Protein AF-A0A6G1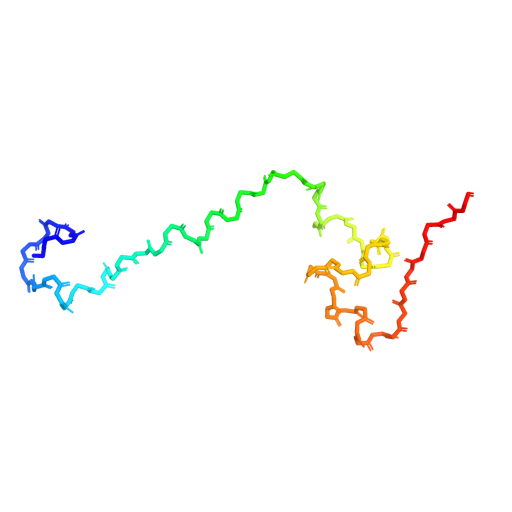H0V6-F1 (afdb_monomer)

Radius of gyration: 20.62 Å; Cα contacts (8 Å, |Δi|>4): 41; chains: 1; bounding box: 37×25×56 Å

Foldseek 3Di:
DVVPPDPDDDPVPPPPVPPPPPPPPPPPDDPPPVPDDLLRDQDCPPPVCVVVCVVVVDHHHDDD

Sequence (64 aa):
CYNCNKPGHFARDCRQGRSRVLSTMTKAENPPHTWMSWTACYDNNCLVHLSDKQGSGYYPSKPR

Secondary structure (DSSP, 8-state):
-TTT--SSS-GGG-SS----S-------SS--TTSS-TTT---TT-TTTHHHHHHH--------

pLDDT: mean 72.55, std 11.36, range [49.0, 89.38]

Solvent-accessible surface area (backbone atoms only — not comparable to full-atom values): 4426 Å² total; per-residue (Å²): 38,87,79,73,76,43,83,95,46,50,57,91,68,37,86,76,55,81,74,66,95,76,73,76,75,65,92,71,91,73,78,72,76,86,78,53,53,64,76,72,43,55,58,80,82,36,79,92,38,33,66,62,31,67,73,66,74,55,77,45,68,77,84,130

Nearest PDB structures (foldseek):
  5wvi-assembly1_S  TM=2.897E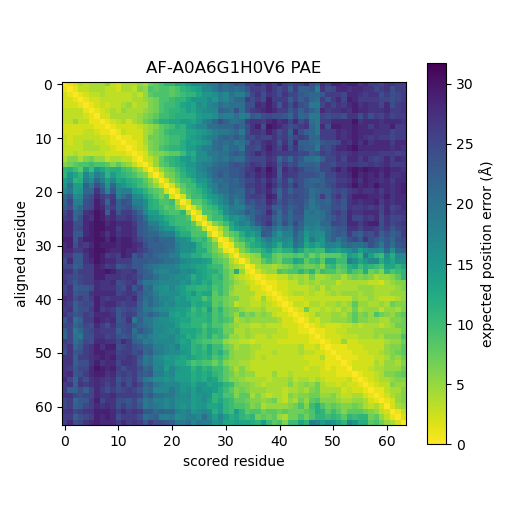-01  e=8.603E+00  Saccharomyces cerevisiae S288C

Organism: NCBI:txid1176131

Mean predicted aligned error: 15.27 Å

InterPro domains:
  IPR001878 Zinc finger, CCHC-type [PF00098] (1-16)
  IPR001878 Zinc finger, CCHC-type [PS50158] (1-16)
  IPR001878 Zinc finger, CCHC-type [SM00343] (1-16)
  IPR005159 WCCH motif [PF03716] (36-60)
  IPR036875 Zinc finger, CCHC-type superfamily [SSF57756] (1-20)

Structure (mmCIF, N/CA/C/O backbone):
data_AF-A0A6G1H0V6-F1
#
_entry.id   AF-A0A6G1H0V6-F1
#
loop_
_atom_site.group_PDB
_atom_site.id
_atom_site.type_symbol
_atom_site.label_atom_id
_atom_site.label_alt_id
_atom_site.label_comp_id
_atom_site.label_asym_id
_atom_site.label_entity_id
_atom_site.label_seq_id
_atom_site.pdbx_PDB_ins_code
_atom_site.Cartn_x
_atom_site.Cartn_y
_atom_site.Cartn_z
_atom_site.occupancy
_atom_site.B_iso_or_equiv
_atom_site.auth_seq_id
_atom_site.auth_comp_id
_atom_site.auth_asym_id
_atom_site.auth_atom_id
_atom_site.pdbx_PDB_model_num
ATOM 1 N N . CYS A 1 1 ? 16.489 -7.837 -29.699 1.00 77.38 1 CYS A N 1
ATOM 2 C CA . CYS A 1 1 ? 15.684 -7.107 -28.698 1.00 77.38 1 CYS A CA 1
ATOM 3 C C . CYS A 1 1 ? 16.389 -5.832 -28.251 1.00 77.38 1 CYS A C 1
ATOM 5 O O . CYS A 1 1 ? 17.382 -5.923 -27.543 1.00 77.38 1 CYS A O 1
ATOM 7 N N . TYR A 1 2 ? 15.880 -4.648 -28.602 1.00 76.50 2 TYR A N 1
ATOM 8 C CA . TYR A 1 2 ? 16.472 -3.376 -28.142 1.00 76.50 2 TYR A CA 1
ATOM 9 C C . TYR A 1 2 ? 16.188 -3.060 -26.661 1.00 76.50 2 TYR A C 1
ATOM 11 O O . TYR A 1 2 ? 16.844 -2.212 -26.079 1.00 76.50 2 TYR A O 1
ATOM 19 N N . ASN A 1 3 ? 15.230 -3.755 -26.035 1.00 74.19 3 ASN A N 1
ATOM 20 C CA . ASN A 1 3 ? 14.899 -3.577 -24.615 1.00 74.19 3 ASN A CA 1
ATOM 21 C C . ASN A 1 3 ? 15.799 -4.396 -23.664 1.00 74.19 3 ASN A C 1
ATOM 23 O O . ASN A 1 3 ? 15.848 -4.107 -22.477 1.00 74.19 3 ASN A O 1
ATOM 27 N N . CYS A 1 4 ? 16.479 -5.432 -24.160 1.00 82.00 4 CYS A N 1
ATOM 28 C CA . CYS A 1 4 ? 17.161 -6.444 -23.344 1.00 82.00 4 CYS A CA 1
ATOM 29 C C . CYS A 1 4 ? 18.490 -6.937 -23.944 1.00 82.00 4 CYS A C 1
ATOM 31 O O . CYS A 1 4 ? 19.118 -7.835 -23.391 1.00 82.00 4 CYS A O 1
ATO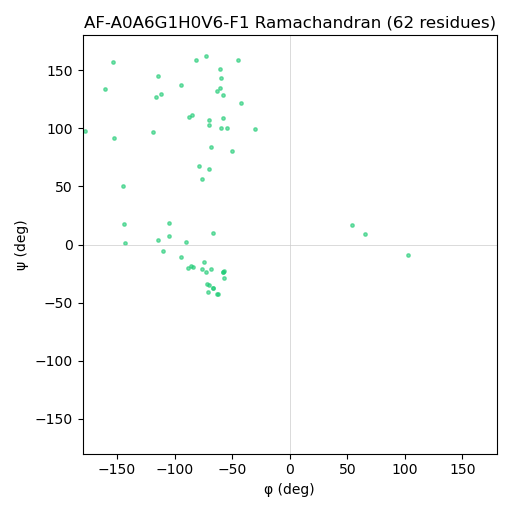M 33 N N . ASN A 1 5 ? 18.892 -6.384 -25.096 1.00 79.38 5 ASN A N 1
ATOM 34 C CA . ASN A 1 5 ? 20.121 -6.678 -25.846 1.00 79.38 5 ASN A CA 1
ATOM 35 C C . ASN A 1 5 ? 20.361 -8.154 -26.207 1.00 79.38 5 ASN A C 1
ATOM 37 O O . ASN A 1 5 ? 21.462 -8.530 -26.595 1.00 79.38 5 ASN A O 1
ATOM 41 N N . LYS A 1 6 ? 19.323 -8.997 -26.144 1.00 79.56 6 LYS A N 1
ATOM 42 C CA . LYS A 1 6 ? 19.397 -10.405 -26.551 1.00 79.56 6 LYS A CA 1
ATOM 43 C C . LYS A 1 6 ? 18.953 -10.600 -28.010 1.00 79.56 6 LYS A C 1
ATOM 45 O O . LYS A 1 6 ? 17.958 -9.985 -28.431 1.00 79.56 6 LYS A O 1
ATOM 50 N N . PRO A 1 7 ? 19.674 -11.421 -28.795 1.00 79.12 7 PRO A N 1
ATOM 51 C CA . PRO A 1 7 ? 19.231 -11.838 -30.122 1.00 79.12 7 PRO A CA 1
ATOM 52 C C . PRO A 1 7 ? 18.081 -12.855 -30.011 1.00 79.12 7 PRO A C 1
ATOM 54 O O . PRO A 1 7 ? 17.848 -13.429 -28.950 1.00 79.12 7 PRO A O 1
ATOM 57 N N . GLY A 1 8 ? 17.328 -13.051 -31.095 1.00 86.38 8 GLY A N 1
ATOM 58 C CA . GLY A 1 8 ? 16.261 -14.062 -31.173 1.00 86.38 8 GLY A CA 1
ATOM 59 C C . GLY A 1 8 ? 14.823 -13.546 -31.050 1.00 86.38 8 GLY A C 1
ATOM 60 O O . GLY A 1 8 ? 13.901 -14.298 -31.322 1.00 86.38 8 GLY A O 1
ATOM 61 N N . HIS A 1 9 ? 14.605 -12.275 -30.698 1.00 89.38 9 HIS A N 1
ATOM 62 C CA . HIS A 1 9 ? 13.270 -11.659 -30.728 1.00 89.38 9 HIS A CA 1
ATOM 63 C C . HIS A 1 9 ? 13.331 -10.132 -30.920 1.00 89.38 9 HIS A C 1
ATOM 65 O O . HIS A 1 9 ? 14.336 -9.471 -30.607 1.00 89.38 9 HIS A O 1
ATOM 71 N N . PHE A 1 10 ? 12.241 -9.546 -31.427 1.00 84.44 10 PHE A N 1
ATOM 72 C CA . PHE A 1 10 ? 12.092 -8.095 -31.597 1.00 84.44 10 PHE A CA 1
ATOM 73 C C . PHE A 1 10 ? 11.672 -7.409 -30.287 1.00 84.44 10 PHE A C 1
ATOM 75 O O . PHE A 1 10 ? 11.111 -8.033 -29.399 1.00 84.44 10 PHE A O 1
ATOM 82 N N . ALA A 1 11 ? 11.917 -6.098 -30.153 1.00 76.31 11 ALA A N 1
ATOM 83 C CA . ALA A 1 11 ? 11.584 -5.338 -28.934 1.00 76.31 11 ALA A CA 1
ATOM 84 C C . ALA A 1 11 ? 10.092 -5.407 -28.543 1.00 76.31 11 ALA A C 1
ATOM 86 O O . ALA A 1 11 ? 9.774 -5.343 -27.360 1.00 76.31 11 ALA A O 1
ATOM 87 N N . ARG A 1 12 ? 9.216 -5.575 -29.541 1.00 77.81 12 ARG A N 1
ATOM 88 C CA . ARG A 1 12 ? 7.764 -5.773 -29.405 1.00 77.81 12 ARG A CA 1
ATOM 89 C C . ARG A 1 12 ? 7.364 -7.159 -28.876 1.00 77.81 12 ARG A C 1
ATOM 91 O O . ARG A 1 12 ? 6.301 -7.290 -28.296 1.00 77.81 12 ARG A O 1
ATOM 98 N N . ASP A 1 13 ? 8.232 -8.152 -29.050 1.00 76.75 13 ASP A N 1
ATOM 99 C CA . ASP A 1 13 ? 8.041 -9.551 -28.636 1.00 76.75 13 ASP A CA 1
ATOM 100 C C . ASP A 1 13 ? 8.873 -9.884 -27.378 1.00 76.75 13 ASP A C 1
ATOM 102 O O . ASP A 1 13 ? 8.994 -11.019 -26.928 1.00 76.75 13 ASP A O 1
ATOM 106 N N . CYS A 1 14 ? 9.494 -8.862 -26.782 1.00 82.19 14 CYS A N 1
ATOM 107 C CA . CYS A 1 14 ? 10.295 -9.002 -25.580 1.00 82.19 14 CYS A CA 1
ATOM 108 C C . CYS A 1 14 ? 9.390 -9.303 -24.386 1.00 82.19 14 CYS A C 1
ATOM 110 O O . CYS A 1 14 ? 8.782 -8.397 -23.820 1.00 82.19 14 CYS A O 1
ATOM 112 N N . ARG A 1 15 ? 9.361 -10.573 -23.962 1.00 74.50 15 ARG A N 1
ATOM 113 C CA . ARG A 1 15 ? 8.671 -11.021 -22.738 1.00 74.50 15 ARG A CA 1
ATOM 114 C C . ARG A 1 15 ? 9.177 -10.303 -21.481 1.00 74.50 15 ARG A C 1
ATOM 116 O O . ARG A 1 15 ? 8.439 -10.164 -20.512 1.00 74.50 15 ARG A O 1
ATOM 123 N N . GLN A 1 16 ? 10.405 -9.780 -21.523 1.00 66.19 16 GLN A N 1
ATOM 124 C CA . GLN A 1 16 ? 10.902 -8.765 -20.593 1.00 66.19 16 GLN A CA 1
ATOM 125 C C . GLN A 1 16 ? 10.311 -7.395 -20.981 1.00 66.19 16 GLN A C 1
ATOM 127 O O . GLN A 1 16 ? 11.030 -6.457 -21.330 1.00 66.19 16 GLN A O 1
ATOM 132 N N . GLY A 1 17 ? 8.981 -7.297 -21.040 1.00 58.09 17 GLY A N 1
ATOM 133 C CA . GLY A 1 17 ? 8.306 -6.020 -21.237 1.00 58.09 17 GLY A CA 1
ATOM 134 C C . GLY A 1 17 ? 8.753 -5.113 -20.103 1.00 58.09 17 GLY A C 1
ATOM 135 O O . GLY A 1 17 ? 8.745 -5.571 -18.965 1.00 58.09 17 GLY A O 1
ATOM 136 N N . ARG A 1 18 ? 9.232 -3.901 -20.428 1.00 57.88 18 ARG A N 1
ATOM 137 C CA . ARG A 1 18 ? 9.764 -2.902 -19.485 1.00 57.88 18 ARG A CA 1
ATOM 138 C C . ARG A 1 18 ? 9.065 -3.035 -18.138 1.00 57.88 18 ARG A C 1
ATOM 140 O O . ARG A 1 18 ? 7.936 -2.566 -17.991 1.00 57.88 18 ARG A O 1
ATOM 147 N N . SER A 1 19 ? 9.719 -3.705 -17.189 1.00 55.91 19 SER A N 1
ATOM 148 C CA . SER A 1 19 ? 9.242 -3.747 -15.821 1.00 55.91 19 SER A CA 1
ATOM 149 C C . SER A 1 19 ? 9.170 -2.295 -15.416 1.00 55.91 19 SER A C 1
ATOM 151 O O . SER A 1 19 ? 10.200 -1.624 -15.332 1.00 55.91 19 SER A O 1
ATOM 153 N N . ARG A 1 20 ? 7.943 -1.784 -15.277 1.00 58.69 20 ARG A N 1
ATOM 154 C CA . ARG A 1 20 ? 7.701 -0.515 -14.617 1.00 58.69 20 ARG A CA 1
ATOM 155 C C . ARG A 1 20 ? 8.597 -0.537 -13.393 1.00 58.69 20 ARG A C 1
ATOM 157 O O . ARG A 1 20 ? 8.474 -1.439 -12.563 1.00 58.69 20 ARG A O 1
ATOM 164 N N . VAL A 1 21 ? 9.486 0.437 -13.276 1.00 58.81 21 VAL A N 1
ATOM 165 C CA . VAL A 1 21 ? 10.077 0.780 -11.986 1.00 58.81 21 VAL A CA 1
ATOM 166 C C . VAL A 1 21 ? 8.949 1.418 -11.163 1.00 58.81 21 VAL A C 1
ATOM 168 O O . VAL A 1 21 ? 8.913 2.611 -10.917 1.00 58.81 21 VAL A O 1
ATOM 171 N N . LEU A 1 22 ? 7.938 0.606 -10.865 1.00 58.66 22 LEU A N 1
ATOM 172 C CA . LEU A 1 22 ? 6.777 0.875 -10.036 1.00 58.66 22 LEU A CA 1
ATOM 173 C C . LEU A 1 22 ? 6.432 -0.422 -9.302 1.00 58.66 22 LEU A C 1
ATOM 175 O O . LEU A 1 22 ? 5.307 -0.897 -9.339 1.00 58.66 22 LEU A O 1
ATOM 179 N N . SER A 1 23 ? 7.456 -1.003 -8.683 1.00 53.28 23 SER A N 1
ATOM 180 C CA . SER A 1 23 ? 7.315 -1.803 -7.465 1.00 53.28 23 SER A CA 1
ATOM 181 C C . SER A 1 23 ? 8.513 -1.607 -6.534 1.00 53.28 23 SER A C 1
ATOM 183 O O . SER A 1 23 ? 8.700 -2.380 -5.603 1.00 53.28 23 SER A O 1
ATOM 185 N N . THR A 1 24 ? 9.308 -0.546 -6.710 1.00 49.41 24 THR A N 1
ATOM 186 C CA . THR A 1 24 ? 10.056 0.016 -5.584 1.00 49.41 24 THR A CA 1
ATOM 187 C C . THR A 1 24 ? 9.081 0.866 -4.779 1.00 49.41 24 THR A C 1
ATOM 189 O O . THR A 1 24 ? 9.193 2.086 -4.728 1.00 49.41 24 THR A O 1
ATOM 192 N N . MET A 1 25 ? 8.099 0.221 -4.144 1.00 49.00 25 MET A N 1
ATOM 193 C CA . MET A 1 25 ? 7.620 0.753 -2.876 1.00 49.00 25 MET A CA 1
ATOM 194 C C . MET A 1 25 ? 8.783 0.546 -1.915 1.00 49.00 25 MET A C 1
ATOM 196 O O . MET A 1 25 ? 8.915 -0.489 -1.264 1.00 49.00 25 MET A O 1
ATOM 200 N N . THR A 1 26 ? 9.715 1.496 -1.950 1.00 49.59 26 THR A N 1
ATOM 201 C CA . THR A 1 26 ? 10.730 1.672 -0.930 1.00 49.59 26 THR A CA 1
ATOM 202 C C . THR A 1 26 ? 9.984 1.799 0.381 1.00 49.59 26 THR A C 1
ATOM 204 O O . THR A 1 26 ? 9.396 2.824 0.707 1.00 49.59 26 THR A O 1
ATOM 207 N N . LYS A 1 27 ? 9.971 0.679 1.090 1.00 51.44 27 LYS A N 1
ATOM 208 C CA . LYS A 1 27 ? 9.792 0.550 2.524 1.00 51.44 27 LYS A CA 1
ATOM 209 C C . LYS A 1 27 ? 10.756 1.510 3.237 1.00 51.44 27 LYS A C 1
ATOM 211 O O . LYS A 1 27 ? 11.840 1.102 3.633 1.00 51.44 27 LYS A O 1
ATOM 216 N N . ALA A 1 28 ? 10.381 2.781 3.307 1.00 53.62 28 ALA A N 1
ATOM 217 C CA . ALA A 1 28 ? 10.993 3.876 4.058 1.00 53.62 28 ALA A CA 1
ATOM 218 C C . ALA A 1 28 ? 10.083 5.086 3.777 1.00 53.62 28 ALA A C 1
ATOM 220 O O . ALA A 1 28 ? 10.114 5.601 2.672 1.00 53.62 28 ALA A O 1
ATOM 221 N N . GLU A 1 29 ? 9.122 5.494 4.605 1.00 55.53 29 GLU A N 1
ATOM 222 C CA . GLU A 1 29 ? 9.206 5.799 6.034 1.00 55.53 29 GLU A CA 1
ATOM 223 C C . GLU A 1 29 ? 7.848 5.567 6.735 1.00 55.53 29 GLU A C 1
ATOM 225 O O . GLU A 1 29 ? 6.997 6.450 6.816 1.00 55.53 29 GLU A O 1
ATOM 230 N N . ASN A 1 30 ? 7.621 4.365 7.264 1.00 53.78 30 ASN A N 1
ATOM 231 C CA . ASN A 1 30 ? 6.621 4.116 8.308 1.00 53.78 30 ASN A CA 1
ATOM 232 C C . ASN A 1 30 ? 6.990 2.773 8.981 1.00 53.78 30 ASN A C 1
ATOM 234 O O . ASN A 1 30 ? 7.356 1.851 8.245 1.00 53.78 30 ASN A O 1
ATOM 238 N N . PRO A 1 31 ? 6.994 2.646 10.327 1.00 59.53 31 PRO A N 1
ATOM 239 C CA . PRO A 1 31 ? 7.434 1.459 11.080 1.00 59.53 31 PRO A CA 1
ATOM 240 C C . PRO A 1 31 ? 6.911 0.118 10.533 1.00 59.53 31 PRO A C 1
ATOM 242 O O . PRO A 1 31 ? 5.915 0.088 9.813 1.00 59.53 31 PRO A O 1
ATOM 245 N N . PRO A 1 32 ? 7.561 -1.018 10.846 1.00 58.88 32 PRO A N 1
ATOM 246 C CA . PRO A 1 32 ? 7.218 -2.321 10.278 1.00 58.88 32 PRO A CA 1
ATOM 247 C C . PRO A 1 32 ? 5.762 -2.711 10.596 1.00 58.88 32 PRO A C 1
ATOM 249 O O . PRO A 1 32 ? 5.465 -3.253 11.657 1.00 58.88 32 PRO A O 1
ATOM 252 N N . HIS A 1 33 ? 4.859 -2.521 9.626 1.00 66.00 33 HIS A N 1
ATOM 253 C CA . HIS A 1 33 ? 3.454 -2.968 9.656 1.00 66.00 33 HIS A CA 1
ATOM 254 C C . HIS A 1 33 ? 3.320 -4.505 9.623 1.00 66.00 33 HIS A C 1
ATOM 256 O O . HIS A 1 33 ? 2.239 -5.053 9.452 1.00 66.00 33 HIS A O 1
ATOM 262 N N . THR A 1 34 ? 4.437 -5.218 9.774 1.00 62.25 34 THR A N 1
ATOM 263 C CA . THR A 1 34 ? 4.498 -6.667 9.953 1.00 62.25 34 THR A CA 1
ATOM 264 C C . THR A 1 34 ? 4.346 -7.071 11.420 1.00 62.25 34 THR A C 1
ATOM 266 O O . THR A 1 34 ? 4.072 -8.234 11.686 1.00 62.25 34 THR A O 1
ATOM 269 N N . TRP A 1 35 ? 4.562 -6.149 12.371 1.00 66.25 35 TRP A N 1
ATOM 270 C CA . TRP A 1 35 ? 4.581 -6.448 13.813 1.00 66.25 35 TRP A CA 1
ATOM 271 C C . TRP A 1 35 ? 3.381 -5.872 14.583 1.00 66.25 35 TRP A C 1
ATOM 273 O O . TRP A 1 35 ? 3.214 -6.143 15.769 1.00 66.25 35 TRP A O 1
ATOM 283 N N . MET A 1 36 ? 2.518 -5.083 13.942 1.00 68.81 36 MET A N 1
ATOM 284 C CA . MET A 1 36 ? 1.360 -4.484 14.608 1.00 68.81 36 MET A CA 1
ATOM 285 C C . MET A 1 36 ? 0.074 -5.098 14.069 1.00 68.81 36 MET A C 1
ATOM 287 O O . MET A 1 36 ? -0.132 -5.195 12.863 1.00 68.81 36 MET A O 1
ATOM 291 N N . SER A 1 37 ? -0.788 -5.533 14.986 1.00 80.00 37 SER A N 1
ATOM 292 C CA . SER A 1 37 ? -2.139 -5.973 14.645 1.00 80.00 37 SER A CA 1
ATOM 293 C C . SER A 1 37 ? -2.919 -4.821 14.007 1.00 80.00 37 SER A C 1
ATOM 295 O O . SER A 1 37 ? -2.722 -3.658 14.370 1.00 80.00 37 SER A O 1
ATOM 297 N N . TRP A 1 38 ? -3.875 -5.130 13.128 1.00 76.44 38 TRP A N 1
ATOM 298 C CA . TRP A 1 38 ? -4.782 -4.132 12.549 1.00 76.44 38 TRP A CA 1
ATOM 299 C C . TRP A 1 38 ? -5.575 -3.359 13.624 1.00 76.44 38 TRP A C 1
ATOM 301 O O . TRP A 1 38 ? -5.993 -2.224 13.382 1.00 76.44 38 TRP A O 1
ATOM 311 N N . THR A 1 39 ? -5.725 -3.935 14.825 1.00 81.50 39 THR A N 1
ATOM 312 C CA . THR A 1 39 ? -6.299 -3.298 16.025 1.00 81.50 39 THR A CA 1
ATOM 313 C C . THR A 1 39 ? -5.360 -2.306 16.721 1.00 81.50 39 THR A C 1
ATOM 315 O O . THR A 1 39 ? -5.826 -1.432 17.443 1.00 81.50 39 THR A O 1
ATOM 318 N N . ALA A 1 40 ? -4.050 -2.413 16.495 1.00 79.75 40 ALA A N 1
ATOM 319 C CA . ALA A 1 40 ? -3.030 -1.488 16.993 1.00 79.75 40 ALA A CA 1
ATOM 320 C C . ALA A 1 40 ? -2.671 -0.393 15.969 1.00 79.75 40 ALA A C 1
ATOM 322 O O . ALA A 1 40 ? -1.987 0.573 16.303 1.00 79.75 40 ALA A O 1
ATOM 323 N N . CYS A 1 41 ? -3.135 -0.527 14.722 1.00 80.38 41 CYS A N 1
ATOM 324 C CA . CYS A 1 41 ? -3.040 0.514 13.707 1.00 80.38 41 CYS A CA 1
ATOM 325 C C . CYS A 1 41 ? -4.223 1.474 13.848 1.00 80.38 41 CYS A C 1
ATOM 327 O O . CYS A 1 41 ? -5.356 1.106 13.553 1.00 80.38 41 CYS A O 1
ATOM 329 N N . TYR A 1 42 ? -3.966 2.710 14.257 1.00 79.44 42 TYR A N 1
ATOM 330 C CA . TYR A 1 42 ? -5.011 3.722 14.448 1.00 79.44 42 TYR A CA 1
ATOM 331 C C . TYR A 1 42 ? -5.295 4.561 13.191 1.00 79.44 42 TYR A C 1
ATOM 333 O O . TYR A 1 42 ? -6.109 5.480 13.225 1.00 79.44 42 TYR A O 1
ATOM 341 N N . ASP A 1 43 ? -4.611 4.266 12.084 1.00 78.88 43 ASP A N 1
ATOM 342 C CA . ASP A 1 43 ? -4.809 4.940 10.805 1.00 78.88 43 ASP A CA 1
ATOM 343 C C . ASP A 1 43 ? -5.929 4.252 10.018 1.00 78.88 43 ASP A C 1
ATOM 345 O O . ASP A 1 43 ? -5.787 3.132 9.517 1.00 78.88 43 ASP A O 1
ATOM 349 N N . ASN A 1 44 ? -7.063 4.941 9.889 1.00 74.62 44 ASN A N 1
ATOM 350 C CA . ASN A 1 44 ? -8.268 4.399 9.247 1.00 74.62 44 ASN A CA 1
ATOM 351 C C . ASN A 1 44 ? -8.111 4.185 7.737 1.00 74.62 44 ASN A C 1
ATOM 353 O O . ASN A 1 44 ? -8.829 3.378 7.159 1.00 74.62 44 ASN A O 1
ATOM 357 N N . ASN A 1 45 ? -7.155 4.876 7.112 1.00 74.81 45 ASN A N 1
ATOM 358 C CA . ASN A 1 45 ? -6.849 4.757 5.688 1.00 74.81 45 ASN A CA 1
ATOM 359 C C . ASN A 1 45 ? -5.553 3.967 5.423 1.00 74.81 45 ASN A C 1
ATOM 361 O O . ASN A 1 45 ? -4.946 4.092 4.359 1.00 74.81 45 ASN A O 1
ATOM 365 N N . CYS A 1 46 ? -5.081 3.182 6.400 1.00 79.06 46 CYS A N 1
ATOM 366 C CA . CYS A 1 46 ? -3.905 2.342 6.210 1.00 79.06 46 CYS A CA 1
ATOM 367 C C . CYS A 1 46 ? -4.232 1.196 5.247 1.00 79.06 46 CYS A C 1
ATOM 369 O O . CYS A 1 46 ? -4.910 0.246 5.626 1.00 79.06 46 CYS A O 1
ATOM 371 N N . LEU A 1 47 ? -3.713 1.261 4.017 1.00 78.38 47 LEU A N 1
ATOM 372 C CA . LEU A 1 47 ? -3.960 0.271 2.957 1.00 78.38 47 LEU A CA 1
ATOM 373 C C . LEU A 1 47 ? -3.556 -1.163 3.341 1.00 78.38 47 LEU A C 1
ATOM 375 O O . LEU A 1 47 ? -4.101 -2.109 2.786 1.00 78.38 47 LEU A O 1
ATOM 379 N N . VAL A 1 48 ? -2.636 -1.327 4.298 1.00 78.06 48 VAL A N 1
ATOM 380 C CA . VAL A 1 48 ? -2.201 -2.639 4.808 1.00 78.06 48 VAL A CA 1
ATOM 381 C C . VAL A 1 48 ? -3.280 -3.305 5.669 1.00 78.06 48 VAL A C 1
ATOM 383 O O . VAL A 1 48 ? -3.418 -4.520 5.631 1.00 78.06 48 VAL A O 1
ATOM 386 N N . HIS A 1 49 ? -4.057 -2.518 6.418 1.00 83.12 49 HIS A N 1
ATOM 387 C CA . HIS A 1 49 ? -5.094 -2.998 7.342 1.00 83.12 49 HIS A CA 1
ATOM 388 C C . HIS A 1 49 ? -6.513 -2.592 6.920 1.00 83.12 49 HIS A C 1
ATOM 390 O O . HIS A 1 49 ? -7.473 -2.833 7.650 1.00 83.12 49 HIS A O 1
ATOM 396 N N . LEU A 1 50 ? -6.662 -1.938 5.765 1.00 83.19 50 LEU A N 1
ATOM 397 C CA . LEU A 1 50 ? -7.934 -1.393 5.296 1.00 83.19 50 LEU A CA 1
ATOM 398 C C . LEU A 1 50 ? -8.958 -2.506 5.082 1.00 83.19 50 LEU A C 1
ATOM 400 O O . LEU A 1 50 ? -10.102 -2.364 5.500 1.00 83.19 50 LEU A O 1
ATOM 404 N N . SER A 1 51 ? -8.537 -3.629 4.497 1.00 80.75 51 SER A N 1
ATOM 405 C CA . SER A 1 51 ? -9.405 -4.788 4.283 1.00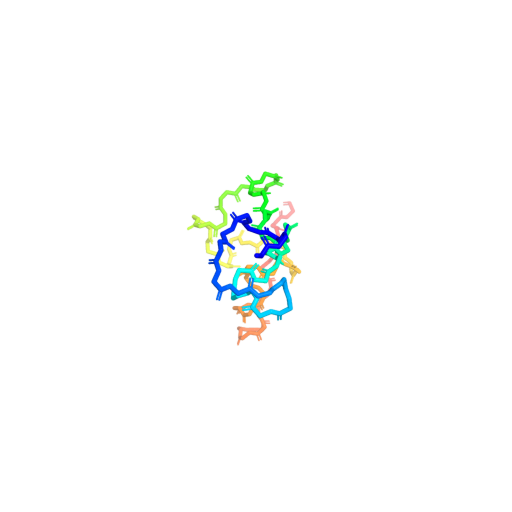 80.75 51 SER A CA 1
ATOM 406 C C . SER A 1 51 ? -9.899 -5.388 5.603 1.00 80.75 51 SER A C 1
ATOM 408 O O . SER A 1 51 ? -11.090 -5.657 5.73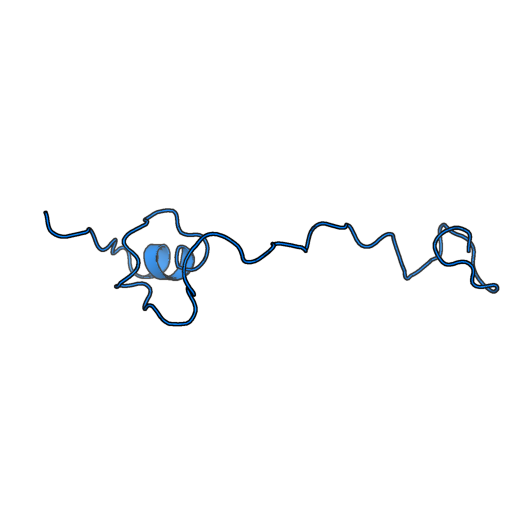3 1.00 80.75 51 SER A O 1
ATOM 410 N N . ASP A 1 52 ? -9.028 -5.521 6.609 1.00 83.50 52 ASP A N 1
ATOM 411 C CA . ASP A 1 52 ? -9.401 -6.032 7.937 1.00 83.50 52 ASP A CA 1
ATOM 412 C C . ASP A 1 52 ? -10.349 -5.078 8.686 1.00 83.50 52 ASP A C 1
ATOM 414 O O . ASP A 1 52 ? -11.294 -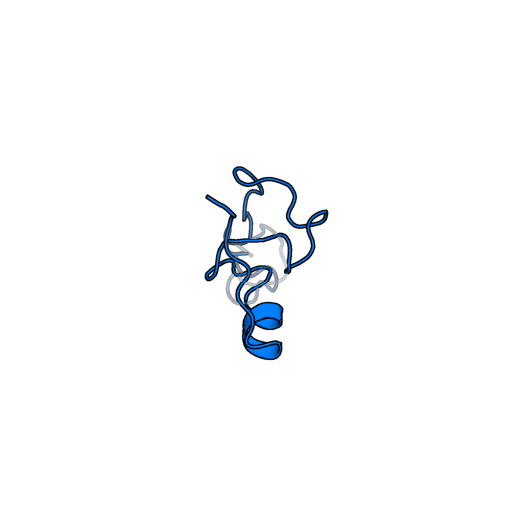5.505 9.354 1.00 83.50 52 ASP A O 1
ATOM 418 N N . LYS A 1 53 ? -10.142 -3.762 8.547 1.00 85.94 53 LYS A N 1
ATOM 419 C CA . LYS A 1 53 ? -11.006 -2.729 9.144 1.00 85.94 53 LYS A CA 1
ATOM 420 C C . LYS A 1 53 ? -12.370 -2.644 8.459 1.00 85.94 53 LYS A C 1
ATOM 422 O O . LYS A 1 53 ? -13.390 -2.536 9.132 1.00 85.94 53 LYS A O 1
ATOM 427 N N . GLN A 1 54 ? -12.410 -2.742 7.131 1.00 85.69 54 GLN A N 1
ATOM 428 C CA . GLN A 1 54 ? -13.662 -2.798 6.374 1.00 85.69 54 GLN A CA 1
ATOM 429 C C . GLN A 1 54 ? -14.441 -4.085 6.663 1.00 85.69 54 GLN A C 1
ATOM 431 O O . GLN A 1 54 ? -15.662 -4.032 6.785 1.00 85.69 54 GLN A O 1
ATOM 436 N N . GLY A 1 55 ? -13.749 -5.217 6.827 1.00 84.88 55 GLY A N 1
ATOM 437 C CA . GLY A 1 55 ? -14.373 -6.494 7.177 1.00 84.88 55 GLY A CA 1
ATOM 438 C C . GLY A 1 55 ? -14.910 -6.547 8.610 1.00 84.88 55 GLY A C 1
ATOM 439 O O . GLY A 1 55 ? -15.948 -7.155 8.850 1.00 84.88 55 GLY A O 1
ATOM 440 N N . SER A 1 56 ? -14.234 -5.895 9.561 1.00 83.50 56 SER A N 1
ATOM 441 C CA . SER A 1 56 ? -14.659 -5.858 10.970 1.00 83.50 56 SER A CA 1
ATOM 442 C C . SER A 1 56 ? -15.626 -4.718 11.301 1.00 83.50 56 SER A C 1
ATOM 444 O O . SER A 1 56 ? -16.295 -4.772 12.331 1.00 83.50 56 SER A O 1
ATOM 446 N N . GLY A 1 57 ? -15.681 -3.668 10.474 1.00 84.44 57 GLY A N 1
ATOM 447 C CA . GLY A 1 57 ? -16.456 -2.455 10.747 1.00 84.44 57 GLY A CA 1
ATOM 448 C C . GLY A 1 57 ? -15.949 -1.649 11.951 1.00 84.44 57 GLY A C 1
ATOM 449 O O . GLY A 1 57 ? -16.619 -0.710 12.379 1.00 84.44 57 GLY A O 1
ATOM 450 N N . TYR A 1 58 ? -14.782 -1.998 12.504 1.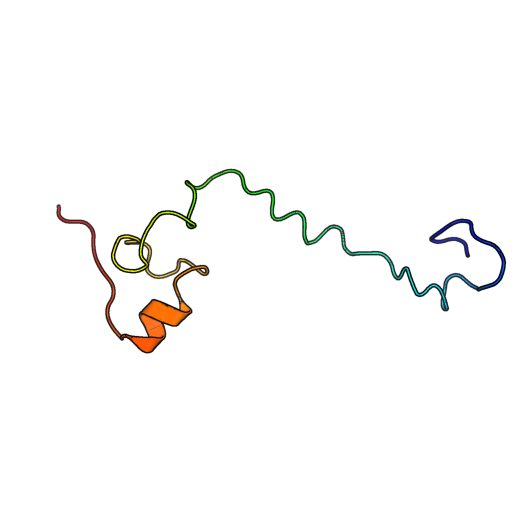00 81.69 58 TYR A N 1
ATOM 451 C CA . TYR A 1 58 ? -14.229 -1.394 13.712 1.00 81.69 58 TYR A CA 1
ATOM 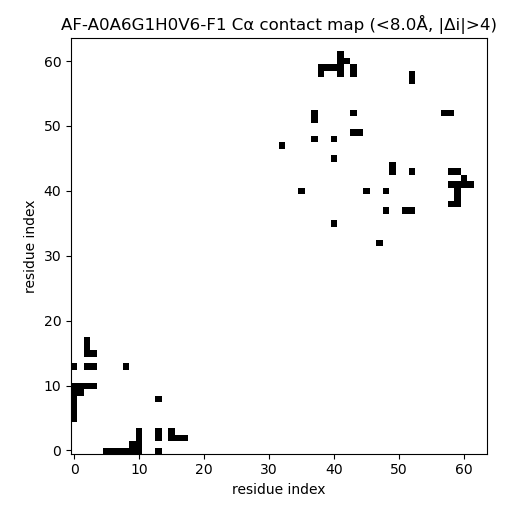452 C C . TYR A 1 58 ? -12.914 -0.664 13.425 1.00 81.69 58 TYR A C 1
ATOM 454 O O . TYR A 1 58 ? -11.959 -1.224 12.885 1.00 81.69 58 TYR A O 1
ATOM 462 N N . TYR A 1 59 ? -12.858 0.603 13.839 1.00 80.94 59 TYR A N 1
ATOM 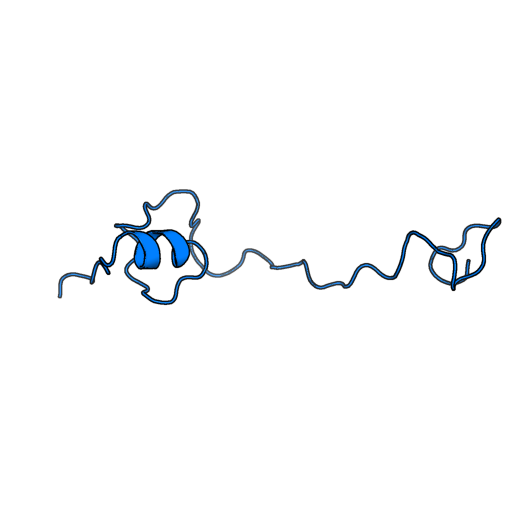463 C CA . TYR A 1 59 ? -11.737 1.505 13.595 1.00 80.94 59 TYR A CA 1
ATOM 464 C C . TYR A 1 59 ? -11.129 1.950 14.935 1.00 80.94 59 TYR A C 1
ATOM 466 O O . TYR A 1 59 ? -11.658 2.863 15.577 1.00 80.94 59 TYR A O 1
ATOM 474 N N . PRO A 1 60 ? -10.048 1.295 15.403 1.00 80.31 60 PRO A N 1
ATOM 475 C CA . PRO A 1 60 ? -9.394 1.658 16.657 1.00 80.31 60 PRO A CA 1
ATOM 476 C C . PRO A 1 60 ? -8.875 3.099 16.582 1.00 80.31 60 PRO A C 1
ATOM 478 O O . PRO A 1 60 ? -8.248 3.495 15.602 1.00 80.31 60 PRO A O 1
ATOM 481 N N . SER A 1 61 ? -9.109 3.879 17.636 1.00 77.94 61 SER A N 1
ATOM 482 C CA . SER A 1 61 ? -8.653 5.270 17.760 1.00 77.94 61 SER A CA 1
ATOM 483 C C . SER A 1 61 ? -7.634 5.392 18.894 1.00 77.94 61 SER A C 1
ATOM 485 O O . SER A 1 61 ? -7.753 4.695 19.901 1.00 77.94 61 SER A O 1
ATOM 487 N N . LYS A 1 62 ? -6.629 6.266 18.746 1.00 74.56 62 LYS A N 1
ATOM 488 C CA . LYS A 1 62 ? -5.637 6.506 19.808 1.00 74.56 62 LYS A CA 1
ATOM 489 C C . LYS A 1 62 ? -6.344 7.086 21.045 1.00 74.56 62 LYS A C 1
ATOM 491 O O . LYS A 1 62 ? -7.120 8.030 20.877 1.00 74.56 62 LYS A O 1
ATOM 496 N N . PRO A 1 63 ? -6.091 6.572 22.263 1.00 74.62 63 PRO A N 1
ATOM 497 C CA . PRO A 1 63 ? -6.505 7.270 23.477 1.00 74.62 63 PRO A CA 1
ATOM 498 C C . PRO A 1 63 ? -5.832 8.655 23.522 1.00 74.62 63 PRO A C 1
ATOM 500 O O . PRO A 1 63 ? -4.705 8.803 23.047 1.00 74.62 63 PRO A O 1
ATOM 503 N N . ARG A 1 64 ? -6.561 9.666 24.015 1.00 69.44 64 ARG A N 1
ATOM 504 C CA . ARG A 1 64 ? -6.061 11.043 24.185 1.00 69.44 64 ARG A CA 1
ATOM 505 C C . ARG A 1 64 ? -5.019 11.136 25.289 1.00 69.44 64 ARG A C 1
ATOM 507 O O . ARG A 1 64 ? -5.170 10.395 26.284 1.00 69.44 64 ARG A O 1
#